Protein AF-A0A7G7GBL3-F1 (afdb_monomer)

Secondary structure (DSSP, 8-state):
------HHHHHHHHHHHHHHHHHHHHHS-----TT--HHHHHHHHHHHTTS---------------

Solvent-accessible surface area (backbone atoms only — not comparable to full-atom values): 4580 Å² total; per-residue (Å²): 130,81,84,86,69,57,68,68,59,54,52,54,50,51,53,53,51,53,53,52,51,49,52,51,51,63,72,67,55,76,75,82,74,87,83,71,64,68,64,64,53,53,53,57,55,65,64,49,72,78,73,70,94,76,91,88,83,86,86,81,82,91,82,83,89,131

Mean predicted aligned error: 15.98 Å

pLDDT: mean 72.23, std 21.2, range [31.94, 97.62]

Foldseek 3Di:
DPPPDDPVVVVVVVVVVVVVVVVVCVVPDPDPPPDDDPVVVVVVVVVCVVPDDDDDDDDDDDDDDD

Organism: NCBI:txid2086471

Structure (mmCIF, N/CA/C/O backbone):
data_AF-A0A7G7GBL3-F1
#
_entry.id   AF-A0A7G7GBL3-F1
#
loop_
_atom_site.group_PDB
_atom_site.id
_atom_site.type_symbol
_atom_site.label_atom_id
_atom_site.label_alt_id
_atom_site.label_comp_id
_atom_site.label_asym_id
_atom_site.label_entity_id
_atom_site.label_seq_id
_atom_site.pdbx_PDB_ins_code
_atom_site.Cartn_x
_atom_site.Cartn_y
_atom_site.Cartn_z
_atom_site.occupancy
_atom_site.B_iso_or_equiv
_atom_site.auth_seq_id
_atom_site.auth_comp_id
_atom_site.auth_asym_id
_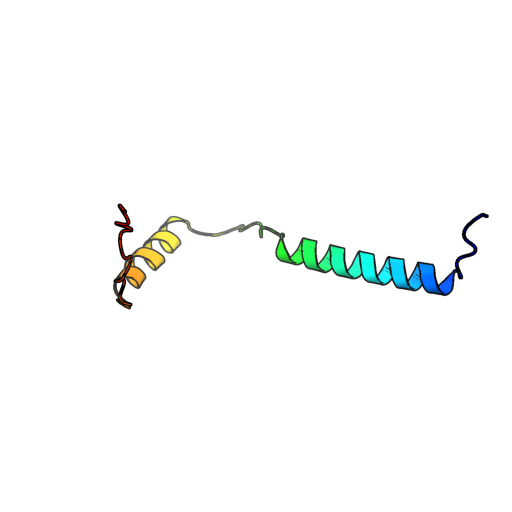atom_site.auth_atom_id
_atom_site.pdbx_PDB_model_num
ATOM 1 N N . MET A 1 1 ? 6.646 3.896 -34.334 1.00 49.84 1 MET A N 1
ATOM 2 C CA . MET A 1 1 ? 7.811 3.174 -33.772 1.00 49.84 1 MET A CA 1
ATOM 3 C C . MET A 1 1 ? 7.377 2.455 -32.502 1.00 49.84 1 MET A C 1
ATOM 5 O O . MET A 1 1 ? 7.056 3.121 -31.526 1.00 49.84 1 MET A O 1
ATOM 9 N N . ALA A 1 2 ? 7.256 1.123 -32.531 1.00 56.53 2 ALA A N 1
ATOM 10 C CA . ALA A 1 2 ? 6.827 0.349 -31.364 1.00 56.53 2 ALA A CA 1
ATOM 11 C C . ALA A 1 2 ? 7.823 0.558 -30.215 1.00 56.53 2 ALA A C 1
ATOM 13 O O . ALA A 1 2 ? 9.027 0.424 -30.415 1.00 56.53 2 ALA A O 1
ATOM 14 N N . VAL A 1 3 ? 7.338 0.944 -29.032 1.00 67.38 3 VAL A N 1
ATOM 15 C CA . VAL A 1 3 ? 8.198 1.320 -27.903 1.00 67.38 3 VAL A CA 1
ATOM 16 C C . VAL A 1 3 ? 9.019 0.104 -27.465 1.00 67.38 3 VAL A C 1
ATOM 18 O O . VAL A 1 3 ? 8.517 -0.782 -26.773 1.00 67.38 3 VAL A O 1
ATOM 21 N N . THR A 1 4 ? 10.291 0.050 -27.855 1.00 74.44 4 THR A N 1
ATOM 22 C CA . THR A 1 4 ? 11.229 -1.013 -27.483 1.00 74.44 4 THR A CA 1
ATOM 23 C C . THR A 1 4 ? 11.656 -0.834 -26.025 1.00 74.44 4 THR A C 1
ATOM 25 O O . THR A 1 4 ? 12.703 -0.274 -25.704 1.00 74.44 4 THR A O 1
ATOM 28 N N . ARG A 1 5 ? 10.817 -1.280 -25.082 1.00 75.69 5 ARG A N 1
ATOM 29 C CA . ARG A 1 5 ? 11.153 -1.247 -23.652 1.00 75.69 5 ARG A CA 1
ATOM 30 C C . ARG A 1 5 ? 11.924 -2.490 -23.231 1.00 75.69 5 ARG A C 1
ATOM 32 O O . ARG A 1 5 ? 11.549 -3.626 -23.506 1.00 75.69 5 ARG A O 1
ATOM 39 N N . LEU A 1 6 ? 13.003 -2.267 -22.482 1.00 87.31 6 LEU A N 1
ATOM 40 C CA . LEU A 1 6 ? 13.766 -3.338 -21.855 1.00 87.31 6 LEU A CA 1
ATOM 41 C C . LEU A 1 6 ? 12.889 -4.071 -20.825 1.00 87.31 6 LEU A C 1
ATOM 43 O O . LEU A 1 6 ? 12.474 -3.472 -19.828 1.00 87.31 6 LEU A O 1
ATOM 47 N N . LYS A 1 7 ? 12.705 -5.390 -20.987 1.00 90.12 7 LYS A N 1
ATOM 48 C CA . LYS A 1 7 ? 11.882 -6.241 -20.096 1.00 90.12 7 LYS A CA 1
ATOM 49 C C . LYS A 1 7 ? 12.198 -6.065 -18.603 1.00 90.12 7 LYS A C 1
ATOM 51 O O . LYS A 1 7 ? 11.319 -6.180 -17.752 1.00 90.12 7 LYS A O 1
ATOM 56 N N . ARG A 1 8 ? 13.459 -5.781 -18.248 1.00 92.94 8 ARG A N 1
ATOM 57 C CA . ARG A 1 8 ? 13.876 -5.497 -16.861 1.00 92.94 8 ARG A CA 1
ATOM 58 C C . ARG A 1 8 ? 13.219 -4.228 -16.304 1.00 92.94 8 ARG A C 1
ATOM 60 O O . ARG A 1 8 ? 12.799 -4.228 -15.150 1.00 92.94 8 ARG A O 1
ATOM 67 N N . LYS A 1 9 ? 13.140 -3.157 -17.101 1.00 91.44 9 LYS A N 1
ATOM 68 C CA . LYS A 1 9 ? 12.543 -1.875 -16.696 1.00 91.44 9 LYS A CA 1
ATOM 69 C C . LYS A 1 9 ? 11.041 -2.035 -16.474 1.00 91.44 9 LYS A C 1
ATOM 71 O O . LYS A 1 9 ? 10.536 -1.603 -15.444 1.00 91.44 9 LYS A O 1
ATOM 76 N N . ASP A 1 10 ? 10.366 -2.762 -17.358 1.00 92.69 10 ASP A N 1
ATOM 77 C CA . ASP A 1 10 ? 8.935 -3.036 -17.211 1.00 92.69 10 ASP A CA 1
ATOM 78 C C . ASP A 1 10 ? 8.624 -3.888 -15.980 1.00 92.69 10 ASP A C 1
ATOM 80 O O . ASP A 1 10 ? 7.702 -3.563 -15.234 1.00 92.69 10 ASP A O 1
ATOM 84 N N . ARG A 1 11 ? 9.426 -4.925 -15.698 1.00 93.06 11 ARG A N 1
ATOM 85 C CA . ARG A 1 11 ? 9.286 -5.716 -14.462 1.00 93.06 11 ARG A CA 1
ATOM 86 C C . ARG A 1 11 ? 9.443 -4.853 -13.207 1.00 93.06 11 ARG A C 1
ATOM 88 O O . ARG A 1 11 ? 8.607 -4.933 -12.310 1.00 93.06 11 ARG A O 1
ATOM 95 N N . LYS A 1 12 ? 10.460 -3.983 -13.163 1.00 95.69 12 LYS A N 1
ATOM 96 C CA . LYS A 1 12 ? 10.664 -3.044 -12.044 1.00 95.69 12 LYS A CA 1
ATOM 97 C C . LYS A 1 12 ? 9.491 -2.070 -11.892 1.00 95.69 12 LYS A C 1
ATOM 99 O O . LYS A 1 12 ? 9.051 -1.820 -10.773 1.00 95.69 12 LYS A O 1
ATOM 104 N N . ASN A 1 13 ? 8.964 -1.549 -12.997 1.00 95.06 13 ASN A N 1
ATOM 105 C CA . ASN A 1 13 ? 7.838 -0.617 -12.974 1.00 95.06 13 ASN A CA 1
ATOM 106 C C . ASN A 1 13 ? 6.549 -1.286 -12.478 1.00 95.06 13 ASN A C 1
ATOM 108 O O . ASN A 1 13 ? 5.872 -0.723 -11.621 1.00 95.06 13 ASN A O 1
ATOM 112 N N . LYS A 1 14 ? 6.254 -2.508 -12.941 1.00 95.00 14 LYS A N 1
ATOM 113 C CA . LYS A 1 14 ? 5.108 -3.301 -12.467 1.00 95.00 14 LYS A CA 1
ATOM 114 C C . LYS A 1 14 ? 5.206 -3.597 -10.969 1.00 95.00 14 LYS A C 1
ATOM 116 O O . LYS A 1 14 ? 4.251 -3.354 -10.241 1.00 95.00 14 LYS A O 1
ATOM 121 N N . ALA A 1 15 ? 6.373 -4.028 -10.485 1.00 96.75 15 ALA A N 1
ATOM 122 C CA . ALA A 1 15 ? 6.586 -4.278 -9.057 1.00 96.75 15 ALA A CA 1
ATOM 123 C C . ALA A 1 15 ? 6.365 -3.013 -8.204 1.00 96.75 15 ALA A C 1
ATOM 125 O O . ALA A 1 15 ? 5.683 -3.060 -7.183 1.00 96.75 15 ALA A O 1
ATOM 126 N N . ARG A 1 16 ? 6.877 -1.856 -8.649 1.00 96.88 16 ARG A N 1
ATOM 127 C CA . ARG A 1 16 ? 6.654 -0.567 -7.969 1.00 96.88 16 ARG A CA 1
ATOM 128 C C . ARG A 1 16 ? 5.177 -0.171 -7.942 1.00 96.88 16 ARG A C 1
ATOM 130 O O . ARG A 1 16 ? 4.702 0.282 -6.904 1.00 96.88 16 ARG A O 1
ATOM 137 N N . ALA A 1 17 ? 4.458 -0.347 -9.051 1.00 97.38 17 ALA A N 1
ATOM 138 C CA . ALA A 1 17 ? 3.029 -0.052 -9.128 1.00 97.38 17 ALA A CA 1
ATOM 139 C C . ALA A 1 17 ? 2.216 -0.942 -8.175 1.00 97.38 17 ALA A C 1
ATOM 141 O O . ALA A 1 17 ? 1.426 -0.427 -7.386 1.00 97.38 17 ALA A O 1
ATOM 142 N N . ASN A 1 18 ? 2.486 -2.250 -8.168 1.00 97.62 18 ASN A N 1
ATOM 143 C CA . ASN A 1 18 ? 1.821 -3.202 -7.277 1.00 97.62 18 ASN A CA 1
ATOM 144 C C . ASN A 1 18 ? 2.078 -2.872 -5.798 1.00 97.62 18 ASN A C 1
ATOM 146 O O . ASN A 1 18 ? 1.155 -2.914 -4.986 1.00 97.62 18 ASN A O 1
ATOM 150 N N . ASN A 1 19 ? 3.305 -2.472 -5.444 1.00 97.31 19 ASN A N 1
ATOM 151 C CA . ASN A 1 19 ? 3.634 -2.059 -4.079 1.00 97.31 19 ASN A CA 1
ATOM 152 C C . ASN A 1 19 ? 2.839 -0.822 -3.640 1.00 97.31 19 ASN A C 1
ATOM 154 O O . ASN A 1 19 ? 2.326 -0.804 -2.524 1.00 97.31 19 ASN A O 1
ATOM 158 N N . ARG A 1 20 ? 2.687 0.182 -4.514 1.00 96.62 20 ARG A N 1
ATOM 159 C CA . ARG A 1 20 ? 1.872 1.378 -4.230 1.00 96.62 20 ARG A CA 1
ATOM 160 C C . ARG A 1 20 ? 0.399 1.024 -4.049 1.00 96.62 20 ARG A C 1
ATOM 162 O O . ARG A 1 20 ? -0.212 1.453 -3.080 1.00 96.62 20 ARG A O 1
ATOM 169 N N . GLN A 1 21 ? -0.151 0.196 -4.938 1.00 96.94 21 GLN A N 1
ATOM 170 C CA . GLN A 1 21 ? -1.536 -0.269 -4.830 1.00 96.94 21 GLN A CA 1
ATOM 171 C C . GLN A 1 21 ? -1.783 -1.037 -3.529 1.00 96.94 21 GLN A C 1
ATOM 173 O O . GLN A 1 21 ? -2.822 -0.850 -2.905 1.00 96.94 21 GLN A O 1
ATOM 178 N N . ARG A 1 22 ? -0.834 -1.874 -3.093 1.00 96.94 22 ARG A N 1
ATOM 179 C CA . ARG A 1 22 ? -0.924 -2.590 -1.814 1.00 96.94 22 ARG A CA 1
ATOM 180 C C . ARG A 1 22 ? -0.990 -1.630 -0.627 1.00 96.94 22 ARG A C 1
ATOM 182 O O . ARG A 1 22 ? -1.844 -1.814 0.230 1.00 96.94 22 ARG A O 1
ATOM 189 N N . VAL A 1 23 ? -0.133 -0.608 -0.603 1.00 96.31 23 VAL A N 1
ATOM 190 C CA . VAL A 1 23 ? -0.139 0.414 0.458 1.00 96.31 23 VAL A CA 1
ATOM 191 C C . VAL A 1 23 ? -1.471 1.162 0.477 1.00 96.31 23 VAL A C 1
ATOM 193 O O . VAL A 1 23 ? 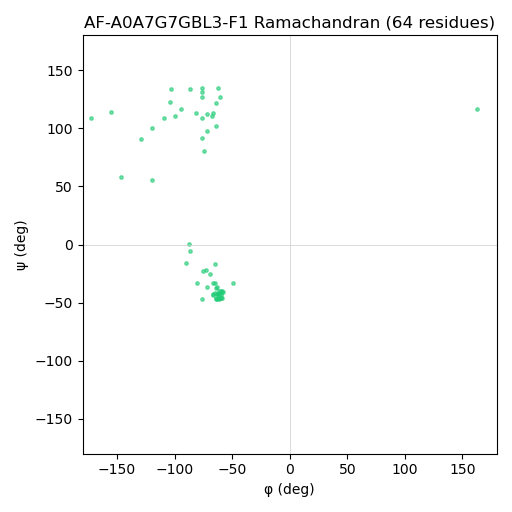-2.082 1.283 1.528 1.00 96.31 23 VAL A O 1
ATOM 196 N N . ILE A 1 24 ? -1.969 1.591 -0.686 1.00 95.38 24 ILE A N 1
ATOM 197 C CA . ILE A 1 24 ? -3.265 2.279 -0.786 1.00 95.38 24 ILE A CA 1
ATOM 198 C C . ILE A 1 24 ? -4.395 1.391 -0.260 1.00 95.38 24 ILE A C 1
ATOM 200 O O . ILE A 1 24 ? -5.202 1.844 0.542 1.00 95.38 24 ILE A O 1
ATOM 204 N N . LYS A 1 25 ? -4.431 0.115 -0.663 1.00 94.81 25 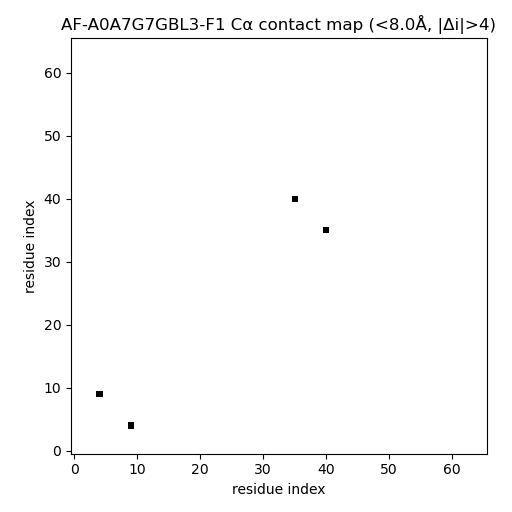LYS A N 1
ATOM 205 C CA . LYS A 1 25 ? -5.433 -0.836 -0.166 1.00 94.81 25 LYS A CA 1
ATOM 206 C C . LYS A 1 25 ? -5.358 -0.990 1.348 1.00 94.81 25 LYS A C 1
ATOM 208 O O . LYS A 1 25 ? -6.402 -0.994 1.972 1.00 94.81 25 LYS A O 1
ATOM 213 N N . GLN A 1 26 ? -4.156 -1.068 1.918 1.00 91.81 26 GLN A N 1
ATOM 214 C CA . GLN A 1 26 ? -3.946 -1.155 3.364 1.00 91.81 26 GLN A CA 1
ATOM 215 C C . GLN A 1 26 ? -4.413 0.100 4.115 1.00 91.81 26 GLN A C 1
ATOM 217 O O . GLN A 1 26 ? -4.947 -0.012 5.208 1.00 91.81 26 GLN A O 1
ATOM 222 N N . LEU A 1 27 ? -4.232 1.291 3.544 1.00 91.19 27 LEU A N 1
ATOM 223 C CA . LEU A 1 27 ? -4.710 2.535 4.157 1.00 91.19 27 LEU A CA 1
ATOM 224 C C . LEU A 1 27 ? -6.234 2.665 4.080 1.00 91.19 27 LEU A C 1
ATOM 226 O O . LEU A 1 27 ? -6.860 3.172 5.003 1.00 91.19 27 LEU A O 1
ATOM 230 N N . LEU A 1 28 ? -6.824 2.201 2.979 1.00 91.38 28 LEU A N 1
ATOM 231 C CA . LEU A 1 28 ? -8.266 2.248 2.746 1.00 91.38 28 LEU A CA 1
ATOM 232 C C . LEU A 1 28 ? -9.012 1.035 3.308 1.00 91.38 28 LEU A C 1
ATOM 234 O O . LEU A 1 28 ? -10.227 0.947 3.140 1.00 91.38 28 LEU A O 1
ATOM 238 N N . THR A 1 29 ? -8.329 0.078 3.945 1.00 90.12 29 THR A N 1
ATOM 239 C CA . THR A 1 29 ? -9.037 -1.042 4.561 1.00 90.12 29 THR A CA 1
ATOM 240 C C . THR A 1 29 ? -9.850 -0.529 5.737 1.00 90.12 29 THR A C 1
ATOM 242 O O . THR A 1 29 ? -9.294 -0.182 6.776 1.00 90.12 29 THR A O 1
ATOM 245 N N . THR A 1 30 ? -11.170 -0.543 5.596 1.00 81.31 30 THR A N 1
ATOM 246 C CA . THR A 1 30 ? -12.083 -0.456 6.732 1.00 81.31 30 THR A CA 1
ATOM 247 C C . THR A 1 30 ? -12.015 -1.789 7.479 1.00 81.31 30 THR A C 1
ATOM 249 O O . THR A 1 30 ? -12.418 -2.812 6.909 1.00 81.31 30 THR A O 1
ATOM 252 N N . PRO A 1 31 ? -11.474 -1.839 8.709 1.00 79.56 31 PRO A N 1
ATOM 253 C CA . PRO A 1 31 ? -11.435 -3.085 9.458 1.00 79.56 31 PRO A CA 1
ATOM 254 C C . PRO A 1 31 ? -12.868 -3.559 9.712 1.00 79.56 31 PRO A C 1
ATOM 256 O O . PRO A 1 31 ? -13.727 -2.771 10.103 1.00 79.56 31 PRO A O 1
ATOM 259 N N . VAL A 1 32 ? -13.139 -4.850 9.502 1.00 76.94 32 VAL A N 1
ATOM 260 C CA . VAL A 1 32 ? -14.402 -5.445 9.952 1.00 76.94 32 VAL A CA 1
ATOM 261 C C . VAL A 1 32 ? -14.310 -5.542 11.466 1.00 76.94 32 VAL A C 1
ATOM 263 O O . VAL A 1 32 ? -13.657 -6.437 12.005 1.00 76.94 32 VAL A O 1
ATOM 266 N N . ILE A 1 33 ? -14.901 -4.570 12.149 1.00 72.81 33 ILE A N 1
ATOM 267 C CA . ILE A 1 33 ? -14.895 -4.510 13.601 1.00 72.81 33 ILE A CA 1
ATOM 268 C C . ILE A 1 33 ? -15.905 -5.541 14.112 1.00 72.81 33 ILE A C 1
ATOM 270 O O . ILE A 1 33 ? -17.097 -5.271 14.200 1.00 72.81 33 ILE A O 1
ATOM 274 N N . LYS A 1 34 ? -15.433 -6.763 14.374 1.00 67.50 34 LYS A N 1
ATOM 275 C CA . LYS A 1 34 ? -16.316 -7.898 14.681 1.00 67.50 34 LYS A CA 1
ATOM 276 C C . LYS A 1 34 ? -16.963 -7.822 16.072 1.00 67.50 34 LYS A C 1
ATOM 278 O O . LYS A 1 34 ? -18.011 -8.421 16.235 1.00 67.50 34 LYS A O 1
ATOM 283 N N . ASN A 1 35 ? -16.390 -7.072 17.024 1.00 65.25 35 ASN A N 1
ATOM 284 C CA . ASN A 1 35 ? -16.854 -7.000 18.421 1.00 65.25 35 ASN A CA 1
ATOM 285 C C . ASN A 1 35 ? -16.647 -5.598 19.046 1.00 65.25 35 ASN A C 1
ATOM 287 O O . ASN A 1 35 ? -15.918 -5.473 20.028 1.00 65.25 35 ASN A O 1
ATOM 291 N N . VAL A 1 36 ? -17.202 -4.525 18.474 1.00 67.19 36 VAL A N 1
ATOM 292 C CA . VAL A 1 36 ? -17.199 -3.212 19.153 1.00 67.19 36 VAL A CA 1
ATOM 293 C C . VAL A 1 36 ? -18.568 -2.914 19.731 1.00 67.19 36 VAL A C 1
ATOM 295 O O . VAL A 1 36 ? -19.556 -2.859 19.003 1.00 67.19 36 VAL A O 1
ATOM 298 N N . ASP A 1 37 ? -18.586 -2.692 21.043 1.00 73.50 37 ASP A N 1
ATOM 299 C CA . ASP A 1 37 ? -19.722 -2.131 21.756 1.00 73.50 37 ASP A CA 1
ATOM 300 C C . ASP A 1 37 ? -19.783 -0.621 21.484 1.00 73.50 37 ASP A C 1
ATOM 302 O O . ASP A 1 37 ? -18.930 0.170 21.904 1.00 73.50 37 ASP A O 1
ATOM 306 N N . VAL A 1 38 ? -20.787 -0.236 20.703 1.00 78.56 38 VAL A N 1
ATOM 307 C CA . VAL A 1 38 ? -20.980 1.134 20.226 1.00 78.56 38 VAL A CA 1
ATOM 308 C C . VAL A 1 38 ? -21.382 2.071 21.374 1.00 78.56 38 VAL A C 1
ATOM 310 O O . VAL A 1 38 ? -21.115 3.271 21.298 1.00 78.56 38 VAL A O 1
ATOM 313 N N . GLU A 1 39 ? -21.993 1.555 22.442 1.00 75.75 39 GLU A N 1
ATOM 314 C CA . GLU A 1 39 ? -22.420 2.350 23.598 1.00 75.75 39 GLU A CA 1
ATOM 315 C C . GLU A 1 39 ? -21.227 2.705 24.487 1.00 75.75 39 GLU A C 1
ATOM 317 O O . GLU A 1 39 ? -21.018 3.880 24.804 1.00 75.75 39 GLU A O 1
ATOM 322 N N . ALA A 1 40 ? -20.374 1.720 24.784 1.00 75.44 40 ALA A N 1
ATOM 323 C CA . ALA A 1 40 ? -19.136 1.931 25.530 1.00 75.44 40 ALA A CA 1
ATOM 324 C C . ALA A 1 40 ? -18.198 2.931 24.826 1.00 75.44 40 ALA A C 1
ATOM 326 O O . ALA A 1 40 ? -17.611 3.807 25.470 1.00 75.44 40 ALA A O 1
ATOM 327 N N . LEU A 1 41 ? -18.096 2.864 23.490 1.00 77.00 41 LEU A N 1
ATOM 328 C CA . LEU A 1 41 ? -17.318 3.840 22.722 1.00 77.00 41 LEU A CA 1
ATOM 329 C C . LEU A 1 41 ? -17.893 5.252 22.830 1.00 77.00 41 LEU A C 1
ATOM 331 O O . LEU A 1 41 ? -17.134 6.180 23.106 1.00 77.00 41 LEU A O 1
ATOM 335 N N . LYS A 1 42 ? -19.207 5.441 22.663 1.00 80.25 42 LYS A N 1
ATOM 336 C CA . LYS A 1 42 ? -19.833 6.770 22.790 1.00 80.25 42 LYS A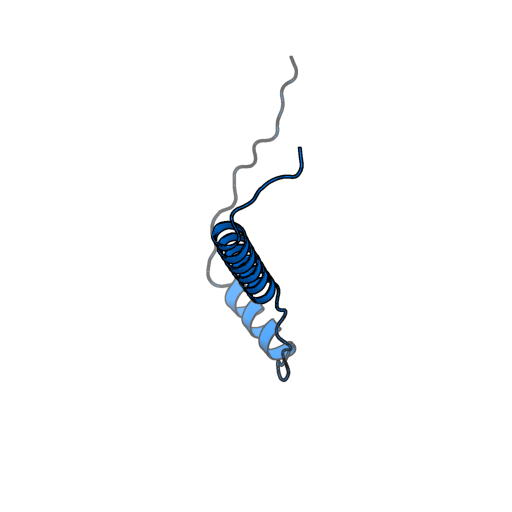 CA 1
ATOM 337 C C . LYS A 1 42 ? 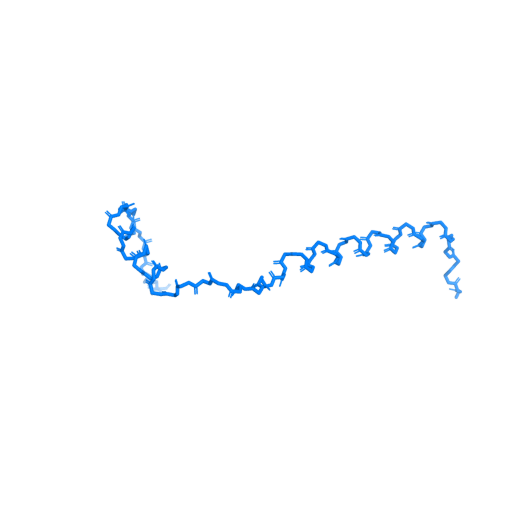-19.584 7.384 24.171 1.00 80.25 42 LYS A C 1
ATOM 339 O O . LYS A 1 42 ? -19.241 8.562 24.242 1.00 80.25 42 LYS A O 1
ATOM 344 N N . ALA A 1 43 ? -19.657 6.582 25.234 1.00 81.75 43 ALA A N 1
ATOM 345 C CA . ALA A 1 43 ? -19.359 7.026 26.597 1.00 81.75 43 ALA A CA 1
ATOM 346 C C . ALA A 1 43 ? -17.892 7.473 26.778 1.00 81.75 43 ALA A C 1
ATOM 348 O O . ALA A 1 43 ? -17.607 8.443 27.481 1.00 81.75 43 ALA A O 1
ATOM 349 N N . SER A 1 44 ? -16.943 6.809 26.109 1.00 76.75 44 SER A N 1
ATOM 350 C CA . SER A 1 44 ? -15.525 7.194 26.161 1.00 76.75 44 SER A CA 1
ATOM 351 C C . SER A 1 44 ? -15.255 8.574 25.538 1.00 76.75 44 SER A C 1
ATOM 353 O O . SER A 1 44 ? -14.410 9.322 26.032 1.00 76.75 44 SER A O 1
ATOM 355 N N . PHE A 1 45 ? -16.015 8.957 24.503 1.00 76.00 45 PHE A N 1
ATOM 356 C CA . PHE A 1 45 ? -15.867 10.249 23.826 1.00 76.00 45 PHE A CA 1
ATOM 357 C C . PHE A 1 45 ? -16.553 11.402 24.566 1.00 76.00 45 PHE A C 1
ATOM 359 O O . PHE A 1 45 ? -16.028 12.515 24.558 1.00 76.00 45 PHE A O 1
ATOM 366 N N . THR A 1 46 ? -17.676 11.162 25.252 1.00 76.75 46 THR A N 1
ATOM 367 C CA . THR A 1 46 ? -18.325 12.197 26.078 1.00 76.75 46 THR A CA 1
ATOM 368 C C . THR A 1 46 ? -17.475 12.582 27.286 1.00 76.75 46 THR A C 1
ATOM 370 O O . THR A 1 46 ? -17.444 13.748 27.668 1.00 76.75 46 THR A O 1
ATOM 373 N N . ASN A 1 47 ? -16.725 11.630 27.845 1.00 65.00 47 ASN A N 1
ATOM 374 C CA . ASN A 1 47 ? -15.856 11.872 28.998 1.00 65.00 47 ASN A CA 1
ATOM 375 C C . ASN A 1 47 ? -14.569 12.636 28.637 1.00 65.00 47 ASN A C 1
ATOM 377 O O . ASN A 1 47 ? -13.990 13.294 29.497 1.00 65.00 47 ASN A O 1
ATOM 381 N N . ASN A 1 48 ? -14.131 12.591 27.373 1.00 60.09 48 ASN A N 1
ATOM 382 C CA . ASN A 1 48 ? -12.905 13.259 26.922 1.00 60.09 48 ASN A CA 1
ATOM 383 C C . ASN A 1 48 ? -13.135 14.705 26.431 1.00 60.09 48 ASN A C 1
ATOM 385 O O . ASN A 1 48 ? -12.196 15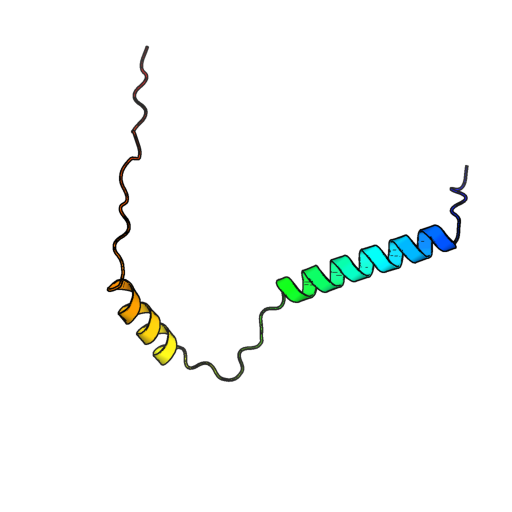.491 26.357 1.00 60.09 48 ASN A O 1
ATOM 389 N N . ALA A 1 49 ? -14.384 15.106 26.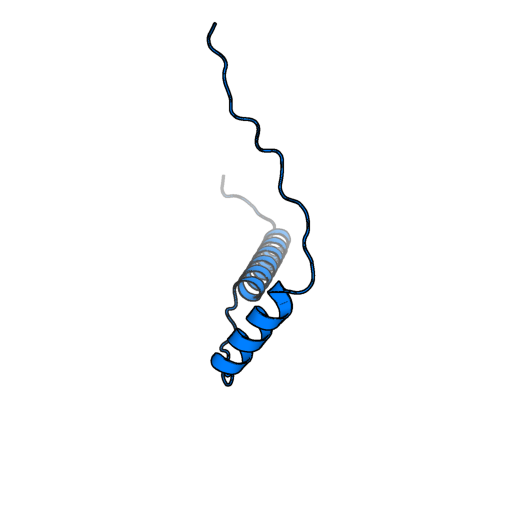157 1.00 57.44 49 ALA A N 1
ATOM 390 C CA . ALA A 1 49 ? -14.724 16.497 25.823 1.00 57.44 49 ALA A CA 1
ATOM 391 C C . ALA A 1 49 ? -14.476 17.483 26.987 1.00 57.44 49 ALA A C 1
ATOM 393 O O . ALA A 1 49 ? -14.384 18.688 26.769 1.00 57.44 49 ALA A O 1
ATOM 394 N N . ALA A 1 50 ? -14.327 16.981 28.218 1.00 56.06 50 ALA A N 1
ATOM 395 C CA . ALA A 1 50 ? -14.000 17.782 29.397 1.00 56.06 50 ALA A CA 1
ATOM 396 C C . ALA A 1 50 ? -12.486 17.996 29.608 1.00 56.06 50 ALA A C 1
ATOM 398 O O . ALA A 1 50 ? -12.099 18.749 30.500 1.00 56.06 50 ALA A O 1
ATOM 399 N N . ALA A 1 51 ? -11.619 17.369 28.803 1.00 57.06 51 ALA A N 1
ATOM 400 C CA . ALA A 1 51 ? -10.171 17.390 29.001 1.00 57.06 51 ALA A CA 1
ATOM 401 C C . ALA A 1 51 ? -9.418 18.003 27.809 1.00 57.06 51 ALA A C 1
ATOM 403 O O . ALA A 1 51 ? -8.550 17.355 27.238 1.00 57.06 51 ALA A O 1
ATOM 404 N N . THR A 1 52 ? -9.762 19.239 27.417 1.00 43.41 52 THR A N 1
ATOM 405 C CA . THR A 1 52 ? -8.845 20.359 27.063 1.00 43.41 52 THR A CA 1
ATOM 406 C C . THR A 1 52 ? -9.583 21.447 26.262 1.00 43.41 52 THR A C 1
ATOM 408 O O . THR A 1 52 ? -10.001 21.194 25.134 1.00 43.41 52 THR A O 1
ATOM 411 N N . PRO A 1 53 ? -9.715 22.689 26.772 1.00 48.62 53 PRO A N 1
ATOM 412 C CA . PRO A 1 53 ? -10.062 23.831 25.935 1.00 48.62 53 PRO A CA 1
ATOM 413 C C . PRO A 1 53 ? -8.796 24.351 25.233 1.00 48.62 53 PRO A C 1
ATOM 415 O O . PRO A 1 53 ? -7.893 24.876 25.882 1.00 48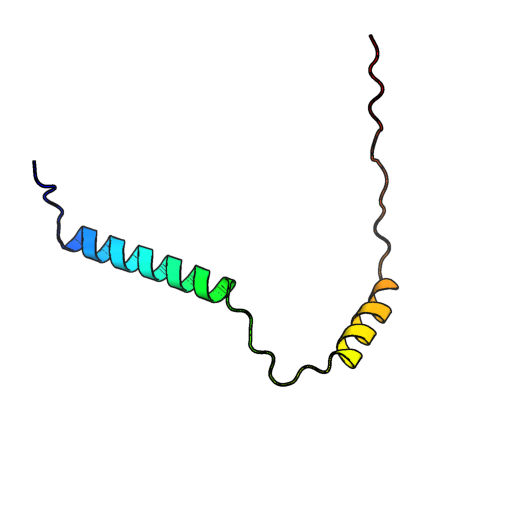.62 53 PRO A O 1
ATOM 418 N N . ALA A 1 54 ? -8.727 24.224 23.906 1.00 42.75 54 ALA A N 1
ATOM 419 C CA . ALA A 1 54 ? -7.807 24.995 23.066 1.00 42.75 54 ALA A CA 1
ATOM 420 C C . ALA A 1 54 ? -8.601 26.119 22.360 1.00 42.75 54 ALA A C 1
ATOM 422 O O . ALA A 1 54 ? -9.704 25.862 21.875 1.00 42.75 54 ALA A O 1
ATOM 423 N N . PRO A 1 55 ? -8.094 27.366 22.344 1.00 46.28 55 PRO A N 1
ATOM 424 C CA . PRO A 1 55 ? -8.874 28.567 22.056 1.00 46.28 55 PRO A CA 1
ATOM 425 C C . PRO A 1 55 ? -9.183 28.719 20.563 1.00 46.28 55 PRO A C 1
ATOM 427 O O . PRO A 1 55 ? -8.293 28.620 19.721 1.00 46.28 55 PRO A O 1
ATOM 430 N N . ALA A 1 56 ? -10.437 29.041 20.246 1.00 42.84 56 ALA A N 1
ATOM 431 C CA . ALA A 1 56 ? -10.857 29.536 18.940 1.00 42.84 56 ALA A CA 1
ATOM 432 C C . ALA A 1 56 ? -11.226 31.026 19.049 1.00 42.84 56 ALA A C 1
ATOM 434 O O . ALA A 1 56 ? -12.242 31.364 19.649 1.00 42.84 56 ALA A O 1
ATOM 435 N N . ALA A 1 57 ? -10.392 31.899 18.479 1.00 41.12 57 ALA A N 1
ATOM 436 C CA . ALA A 1 57 ? -10.709 33.248 17.982 1.00 41.12 57 ALA A CA 1
ATOM 437 C C . ALA A 1 57 ? -9.439 33.736 17.256 1.00 41.12 57 ALA A C 1
ATOM 439 O O . ALA A 1 57 ? -8.402 33.880 17.890 1.00 41.12 57 ALA A O 1
ATOM 440 N N . THR A 1 58 ? -9.401 33.851 15.929 1.00 31.94 58 THR A N 1
ATOM 441 C CA . THR A 1 58 ? -9.943 34.995 15.187 1.00 31.94 58 THR A CA 1
ATOM 442 C C . THR A 1 58 ? -10.316 34.599 13.749 1.00 31.94 58 THR A C 1
ATOM 444 O O . THR A 1 58 ? -9.455 34.306 12.925 1.00 31.94 58 THR A O 1
ATOM 447 N N . ALA A 1 59 ? -11.608 34.644 13.422 1.00 36.34 59 ALA A N 1
ATOM 448 C CA . ALA A 1 59 ? -12.071 34.839 12.051 1.00 36.34 59 ALA A CA 1
ATOM 449 C C . ALA A 1 59 ? -12.440 36.323 11.921 1.00 36.34 59 ALA A C 1
ATOM 451 O O . ALA A 1 59 ? -13.376 36.786 12.571 1.00 36.34 59 ALA A O 1
ATOM 452 N N . ALA A 1 60 ? -11.647 37.076 11.159 1.00 35.69 60 ALA A N 1
ATOM 453 C CA . ALA A 1 60 ? -11.942 38.456 10.795 1.00 35.69 60 ALA A CA 1
ATOM 454 C C . ALA A 1 60 ? -13.022 38.462 9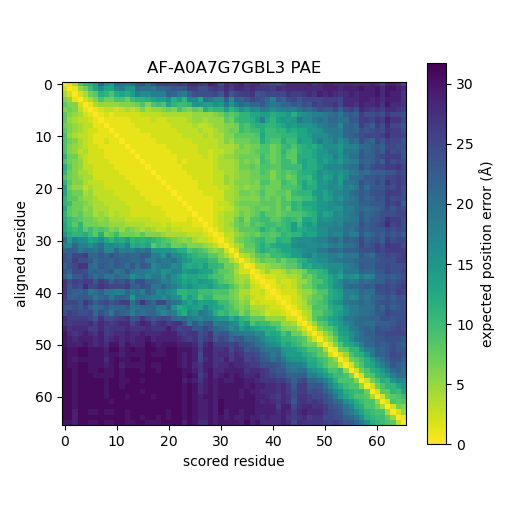.692 1.00 35.69 60 ALA A C 1
ATOM 456 O O . ALA A 1 60 ? -12.835 37.769 8.691 1.00 35.69 60 ALA A O 1
ATOM 457 N N . PRO A 1 61 ? -14.141 39.192 9.846 1.00 43.66 61 PRO A N 1
ATOM 458 C CA . PRO A 1 61 ? -15.078 39.415 8.755 1.00 43.66 61 PRO A CA 1
ATOM 459 C C . PRO A 1 61 ? -14.514 40.467 7.791 1.00 43.66 61 PRO A C 1
ATOM 461 O O . PRO A 1 61 ? -14.064 41.535 8.203 1.00 43.66 61 PRO A O 1
ATOM 464 N N . GLU A 1 62 ? -14.541 40.146 6.500 1.00 43.75 62 GLU A N 1
ATOM 465 C CA . GLU A 1 62 ? -14.217 41.051 5.403 1.00 43.75 62 GLU A CA 1
ATOM 466 C C . GLU A 1 62 ? -15.272 42.167 5.313 1.00 43.75 62 GLU A C 1
ATOM 468 O O . GLU A 1 62 ? -16.428 41.930 4.970 1.00 43.75 62 GLU A O 1
ATOM 473 N N . THR A 1 63 ? -14.861 43.403 5.595 1.00 40.53 63 THR A N 1
ATOM 474 C CA . THR A 1 63 ? -15.512 44.621 5.101 1.00 40.53 63 THR A CA 1
ATOM 475 C C . THR A 1 63 ? -14.488 45.388 4.277 1.00 40.53 63 THR A C 1
ATOM 477 O O . THR A 1 63 ? -13.631 46.071 4.833 1.00 40.53 63 THR A O 1
ATOM 480 N N . ALA A 1 64 ? -14.573 45.262 2.956 1.00 36.12 64 ALA A N 1
ATOM 481 C CA . ALA A 1 64 ? -13.941 46.171 2.011 1.00 36.12 64 ALA A CA 1
ATOM 482 C C . ALA A 1 64 ? -15.014 46.617 1.012 1.00 36.12 64 ALA A C 1
ATOM 484 O O . ALA A 1 64 ? -15.286 45.953 0.014 1.00 36.12 64 ALA A O 1
ATOM 485 N N . ALA A 1 65 ? -15.672 47.719 1.362 1.00 39.34 65 ALA A N 1
ATOM 486 C CA . ALA A 1 65 ? -16.186 48.673 0.401 1.00 39.34 65 ALA A CA 1
ATOM 487 C C . ALA A 1 65 ? -15.108 49.755 0.273 1.00 39.34 65 ALA A C 1
ATOM 489 O O . ALA A 1 65 ? -14.782 50.361 1.292 1.00 39.34 65 ALA A O 1
ATOM 490 N N . GLU A 1 66 ? -14.521 49.893 -0.918 1.00 32.16 66 GLU A N 1
ATOM 491 C CA . GLU A 1 66 ? -14.225 51.138 -1.662 1.00 32.16 66 GLU A CA 1
ATOM 492 C C . GLU A 1 66 ? -13.415 50.809 -2.927 1.00 32.16 66 GLU A C 1
ATOM 494 O O . GLU A 1 66 ? -12.450 50.015 -2.833 1.00 32.16 66 GLU A O 1
#

Radius of gyration: 26.08 Å; Cα contacts (8 Å, |Δi|>4): 2; chains: 1; bounding box: 36×59×63 Å

Sequence (66 aa):
MAVTRLKRKDRKNKARANNRQRVIKQLLTTPVIKNVDVEALKASFTNNAAATPAPAATAAPETAAE